Protein AF-A0A4Q5WFQ6-F1 (afdb_monomer_lite)

Foldseek 3Di:
DVPLVVLLVVLVVLLVVLVVLCVVDVDPVSVVVSVVLVVVSVVLNVLSVVLVVLVVVVVVVVVVCVVVVPPPDPPPPDPPSVVVSVVSVVVSVVVSVVSVVVSVVSVVVSD

pLDDT: mean 79.85, std 12.42, range [51.03, 92.44]

Sequence (111 aa):
MNELSFAKEEIRIFEKHLGALLQRHRVVTVTAPAEHFQNQFIRHREVIDELRHRLHGSELQLARFARDMSGMGLESVRMDNHVKLRDEMMRFREIYTDLKSAFRRFEAETK

Structure (mmCIF, N/CA/C/O backbone):
data_AF-A0A4Q5WFQ6-F1
#
_entry.id   AF-A0A4Q5WFQ6-F1
#
loop_
_atom_site.group_PDB
_atom_site.id
_atom_site.type_symbol
_atom_site.label_atom_id
_atom_site.label_alt_id
_atom_site.label_comp_id
_atom_site.label_asym_id
_atom_site.label_entity_id
_atom_site.label_seq_id
_atom_site.pdbx_PDB_ins_code
_atom_site.Cartn_x
_atom_site.Cartn_y
_atom_site.Cartn_z
_atom_site.occupancy
_atom_site.B_iso_or_equiv
_atom_site.auth_seq_id
_atom_site.auth_comp_id
_atom_site.auth_asym_id
_atom_site.auth_atom_id
_atom_site.pdbx_PDB_model_num
ATOM 1 N N . MET A 1 1 ? 9.903 -11.137 -7.272 1.00 54.31 1 MET A N 1
ATOM 2 C CA . MET A 1 1 ? 8.423 -11.256 -7.262 1.00 54.31 1 MET A CA 1
ATOM 3 C C . MET A 1 1 ? 7.797 -11.584 -5.899 1.00 54.31 1 MET A C 1
ATOM 5 O O . MET A 1 1 ? 6.620 -11.283 -5.719 1.00 54.31 1 MET A O 1
ATOM 9 N N . ASN A 1 2 ? 8.523 -12.165 -4.934 1.00 77.19 2 ASN A N 1
ATOM 10 C CA . ASN A 1 2 ? 7.903 -12.644 -3.685 1.00 77.19 2 ASN A CA 1
ATOM 11 C C . ASN A 1 2 ? 7.445 -11.535 -2.723 1.00 77.19 2 ASN A C 1
ATOM 13 O O . ASN A 1 2 ? 6.423 -11.705 -2.073 1.00 77.19 2 ASN A O 1
ATOM 17 N N . GLU A 1 3 ? 8.141 -10.397 -2.662 1.00 83.12 3 GLU A N 1
ATOM 18 C CA . GLU A 1 3 ? 7.839 -9.330 -1.691 1.00 83.12 3 GLU A CA 1
ATOM 19 C C . GLU A 1 3 ? 6.454 -8.698 -1.898 1.00 83.12 3 GLU A C 1
ATOM 21 O O . GLU A 1 3 ? 5.657 -8.642 -0.968 1.00 83.12 3 GLU A O 1
ATOM 26 N N . LEU A 1 4 ? 6.124 -8.302 -3.131 1.00 84.69 4 LEU A N 1
ATOM 27 C CA . LEU A 1 4 ? 4.814 -7.730 -3.468 1.00 84.69 4 LEU A CA 1
ATOM 28 C C . LEU A 1 4 ? 3.664 -8.717 -3.216 1.00 84.69 4 LEU A C 1
ATOM 30 O O . LEU A 1 4 ? 2.590 -8.331 -2.759 1.00 84.69 4 LEU A O 1
ATOM 34 N N . SER A 1 5 ? 3.897 -10.004 -3.487 1.00 86.62 5 SER A N 1
ATOM 35 C CA . SER A 1 5 ? 2.908 -11.060 -3.237 1.00 86.62 5 SER A CA 1
ATOM 36 C C . SER A 1 5 ? 2.702 -11.286 -1.739 1.00 86.62 5 SER A C 1
ATOM 38 O O . SER A 1 5 ? 1.565 -11.414 -1.292 1.00 86.62 5 SER A O 1
ATOM 40 N N . PHE A 1 6 ? 3.789 -11.272 -0.964 1.00 89.12 6 PHE A N 1
ATOM 41 C CA . PHE A 1 6 ? 3.746 -11.351 0.491 1.00 89.12 6 PHE A CA 1
ATOM 42 C C . PHE A 1 6 ? 2.998 -10.157 1.091 1.00 89.12 6 PHE A C 1
ATOM 44 O O . PHE A 1 6 ? 2.071 -10.355 1.868 1.00 89.12 6 PHE A O 1
ATOM 51 N N . ALA A 1 7 ? 3.326 -8.932 0.669 1.00 88.19 7 ALA A N 1
ATOM 52 C CA . ALA A 1 7 ? 2.650 -7.724 1.136 1.00 88.19 7 ALA A CA 1
ATOM 53 C C . ALA A 1 7 ? 1.145 -7.747 0.817 1.00 88.19 7 ALA A C 1
ATOM 55 O O . ALA A 1 7 ? 0.327 -7.361 1.650 1.00 88.19 7 ALA A O 1
ATOM 56 N N . LYS A 1 8 ? 0.754 -8.258 -0.360 1.00 89.38 8 LYS A N 1
ATOM 57 C CA . LYS A 1 8 ? -0.661 -8.415 -0.735 1.00 89.38 8 LYS A CA 1
ATOM 58 C C . LYS A 1 8 ? -1.402 -9.387 0.180 1.00 89.38 8 LYS A C 1
ATOM 60 O O . LYS A 1 8 ? -2.545 -9.121 0.549 1.00 89.38 8 LYS A O 1
ATOM 65 N N . GLU A 1 9 ? -0.776 -10.506 0.525 1.00 91.44 9 GLU A N 1
ATOM 66 C CA . GLU A 1 9 ? -1.377 -11.482 1.434 1.00 91.44 9 GLU A CA 1
ATOM 67 C C . GLU A 1 9 ? -1.429 -10.953 2.872 1.00 91.44 9 GLU A C 1
ATOM 69 O O . GLU A 1 9 ? -2.447 -11.093 3.544 1.00 91.44 9 GLU A O 1
ATOM 74 N N . GLU A 1 10 ? -0.391 -10.250 3.320 1.00 91.69 10 GLU A N 1
ATOM 75 C CA . GLU A 1 10 ? -0.359 -9.615 4.639 1.00 91.69 10 GLU A CA 1
ATOM 76 C C . GLU A 1 10 ? -1.451 -8.526 4.763 1.00 91.69 10 GLU A C 1
ATOM 78 O O . GLU A 1 10 ? -2.157 -8.489 5.770 1.00 91.69 10 GLU A O 1
ATOM 83 N N . ILE A 1 11 ? -1.721 -7.735 3.712 1.00 91.62 11 ILE A N 1
ATOM 84 C CA . ILE A 1 11 ? -2.870 -6.801 3.687 1.00 91.62 11 ILE A CA 1
ATOM 85 C C . ILE A 1 11 ? -4.206 -7.538 3.845 1.00 91.62 11 ILE A C 1
ATOM 87 O O . ILE A 1 11 ? -5.065 -7.085 4.597 1.00 91.62 11 ILE A O 1
ATOM 91 N N . ARG A 1 12 ? -4.395 -8.693 3.191 1.00 91.25 12 ARG A N 1
ATOM 92 C CA . ARG A 1 12 ? -5.625 -9.493 3.356 1.00 91.25 12 ARG A CA 1
ATOM 93 C C . ARG A 1 12 ? -5.799 -9.997 4.786 1.00 91.25 12 ARG A C 1
ATOM 95 O O . ARG A 1 12 ? -6.927 -10.113 5.262 1.00 91.25 12 ARG A O 1
ATOM 102 N N . ILE A 1 13 ? -4.702 -10.326 5.465 1.00 91.56 13 ILE A N 1
ATOM 103 C CA . ILE A 1 13 ? -4.736 -10.719 6.877 1.00 91.56 13 ILE A CA 1
ATOM 104 C C . ILE A 1 13 ? -5.170 -9.525 7.736 1.00 91.56 13 ILE A C 1
ATOM 106 O O . ILE A 1 13 ? -6.065 -9.686 8.567 1.00 91.56 13 ILE A O 1
ATOM 110 N N . PHE A 1 14 ? -4.621 -8.329 7.495 1.00 89.62 14 PHE A N 1
ATOM 111 C CA . PHE A 1 14 ? -5.030 -7.112 8.206 1.00 89.62 14 PHE A CA 1
ATOM 112 C C . PHE A 1 14 ? -6.492 -6.736 7.954 1.00 89.62 14 PHE A C 1
ATOM 114 O O . PHE A 1 14 ? -7.198 -6.408 8.904 1.00 89.62 14 PHE A O 1
ATOM 121 N N . GLU A 1 15 ? -6.990 -6.860 6.720 1.00 89.50 15 GLU A N 1
ATOM 122 C CA . GLU A 1 15 ? -8.411 -6.663 6.393 1.00 89.50 15 GLU A CA 1
ATOM 123 C C . GLU A 1 15 ? -9.311 -7.590 7.231 1.00 89.50 15 GLU A C 1
ATOM 125 O O . GLU A 1 15 ? -10.294 -7.142 7.827 1.00 89.50 15 GLU A O 1
ATOM 130 N N . LYS A 1 16 ? -8.964 -8.882 7.325 1.00 90.12 16 LYS A N 1
ATOM 131 C CA . LYS A 1 16 ? -9.717 -9.856 8.135 1.00 90.12 16 LYS A CA 1
ATOM 132 C C . LYS A 1 16 ? -9.670 -9.524 9.626 1.00 90.12 16 LYS A C 1
ATOM 134 O O . LYS A 1 16 ? -10.701 -9.594 10.292 1.00 90.12 16 LYS A O 1
ATOM 139 N N . HIS A 1 17 ? -8.497 -9.154 10.138 1.00 88.06 17 HIS A N 1
ATOM 140 C CA . HIS A 1 17 ? -8.318 -8.729 11.528 1.00 88.06 17 HIS A CA 1
ATOM 141 C C . HIS A 1 17 ? -9.159 -7.495 11.855 1.00 88.06 17 HIS A C 1
ATOM 143 O O . HIS A 1 17 ? -9.889 -7.488 12.844 1.00 88.06 17 HIS A O 1
ATOM 149 N N . LEU A 1 18 ? -9.127 -6.484 10.986 1.00 87.69 18 LEU A N 1
ATOM 150 C CA . LEU A 1 18 ? -9.919 -5.271 11.142 1.00 87.69 18 LEU A CA 1
ATOM 151 C C . LEU A 1 18 ? -11.422 -5.575 11.137 1.00 87.69 18 LEU A C 1
ATOM 153 O O . LEU A 1 18 ? -12.160 -5.054 11.969 1.00 87.69 18 LEU A O 1
ATOM 157 N N . GLY A 1 19 ? -11.873 -6.468 10.251 1.00 86.19 19 GLY A N 1
ATOM 158 C CA . GLY A 1 19 ? -13.257 -6.941 10.234 1.00 86.19 19 GLY A CA 1
ATOM 159 C C . GLY A 1 19 ? -13.666 -7.631 11.540 1.00 86.19 19 GLY A C 1
ATOM 160 O O . GLY A 1 19 ? -14.745 -7.363 12.066 1.00 86.19 19 GLY A O 1
ATOM 161 N N . ALA A 1 20 ? -12.795 -8.473 12.103 1.00 85.94 20 ALA A N 1
ATOM 162 C CA . ALA A 1 20 ? -13.044 -9.129 13.386 1.00 85.94 20 ALA A CA 1
ATOM 163 C C . ALA A 1 20 ? -13.100 -8.126 14.556 1.00 85.94 20 ALA A C 1
ATOM 165 O O . ALA A 1 20 ? -13.963 -8.248 15.427 1.00 85.94 20 ALA A O 1
ATOM 166 N N . LEU A 1 21 ? -12.232 -7.107 14.558 1.00 83.00 21 LEU A N 1
ATOM 167 C CA . LEU A 1 21 ? -12.258 -6.027 15.551 1.00 83.00 21 LEU A CA 1
ATOM 168 C C . LEU A 1 21 ? -13.556 -5.218 15.472 1.00 83.00 21 LEU A C 1
ATOM 170 O O . LEU A 1 21 ? -14.199 -5.002 16.496 1.00 83.00 21 LEU A O 1
ATOM 174 N N . LEU A 1 22 ? -13.997 -4.848 14.269 1.00 81.56 22 LEU A N 1
A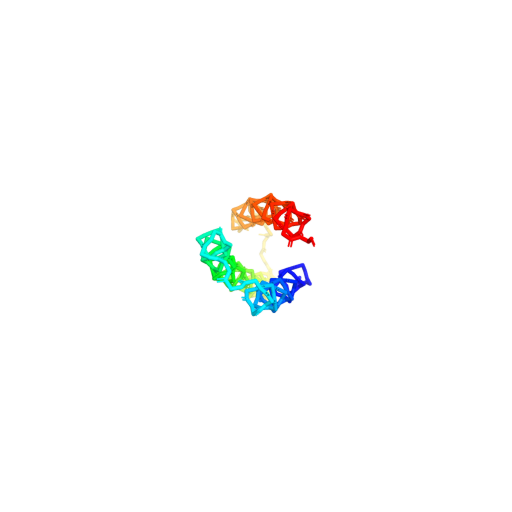TOM 175 C CA . LEU A 1 22 ? -15.262 -4.134 14.071 1.00 81.56 22 LEU A CA 1
ATOM 176 C C . LEU A 1 22 ? -16.481 -4.948 14.520 1.00 81.56 22 LEU A C 1
ATOM 178 O O . LEU A 1 22 ? -17.412 -4.399 15.104 1.00 81.56 22 LEU A O 1
ATOM 182 N N . GLN A 1 23 ? -16.484 -6.264 14.292 1.00 82.00 23 GLN A N 1
ATOM 183 C CA . GLN A 1 23 ? -17.563 -7.126 14.786 1.00 82.00 23 GLN A CA 1
ATOM 184 C C . GLN A 1 23 ? -17.585 -7.210 16.316 1.00 82.00 23 GLN A C 1
ATOM 186 O O . GLN A 1 23 ? -18.660 -7.271 16.915 1.00 82.00 23 GLN A O 1
ATOM 191 N N . ARG A 1 24 ? -16.407 -7.206 16.952 1.00 76.50 24 ARG A N 1
ATOM 192 C CA . ARG A 1 24 ? -16.261 -7.293 18.410 1.00 76.50 24 ARG A CA 1
ATOM 193 C C . ARG A 1 24 ? -16.575 -5.969 19.115 1.00 76.50 24 ARG A C 1
ATOM 195 O O . ARG A 1 24 ? -17.114 -5.990 20.219 1.00 76.50 24 ARG A O 1
ATOM 202 N N . HIS A 1 25 ? -16.290 -4.834 18.479 1.00 67.00 25 HIS A N 1
ATOM 203 C CA . HIS A 1 25 ? -16.477 -3.499 19.043 1.00 67.00 25 HIS A CA 1
ATOM 204 C C . HIS A 1 25 ? -17.552 -2.725 18.263 1.00 67.00 25 HIS A C 1
ATOM 206 O O . HIS A 1 25 ? -17.265 -2.050 17.283 1.00 67.00 25 HIS A O 1
ATOM 212 N N . ARG A 1 26 ? -18.806 -2.754 18.744 1.00 60.88 26 ARG A N 1
ATOM 213 C CA . ARG A 1 26 ? -19.936 -1.956 18.202 1.00 60.88 26 ARG A CA 1
ATOM 214 C C . ARG A 1 26 ? -19.855 -0.450 18.514 1.00 60.88 26 ARG A C 1
ATOM 216 O O . ARG A 1 26 ? -20.848 0.263 18.379 1.00 60.88 26 ARG A O 1
ATOM 223 N N . VAL A 1 27 ? -18.715 0.039 18.998 1.00 58.81 27 VAL A N 1
ATOM 224 C CA . VAL A 1 27 ? -18.577 1.426 19.452 1.00 58.81 27 VAL A CA 1
ATOM 225 C C . VAL A 1 27 ? -18.215 2.309 18.262 1.00 58.81 27 VAL A C 1
ATOM 227 O O . VAL A 1 27 ? -17.217 2.070 17.586 1.00 58.81 27 VAL A O 1
ATOM 230 N N . VAL A 1 28 ? -19.007 3.362 18.044 1.00 59.50 28 VAL A N 1
ATOM 231 C CA . VAL A 1 28 ? -18.857 4.336 16.946 1.00 59.50 28 VAL A CA 1
ATOM 232 C C . VAL A 1 28 ? -17.426 4.891 16.842 1.00 59.50 28 VAL A C 1
ATOM 234 O O . VAL A 1 28 ? -16.955 5.150 15.736 1.00 59.50 28 VAL A O 1
ATOM 237 N N . THR A 1 29 ? -16.704 4.989 17.963 1.00 61.91 29 THR A N 1
ATOM 238 C CA . THR A 1 29 ? -15.321 5.487 18.049 1.00 61.91 29 THR A CA 1
ATOM 239 C C . THR A 1 29 ? -14.288 4.642 17.299 1.00 61.91 29 THR A C 1
ATOM 241 O O . THR A 1 29 ? -13.274 5.190 16.877 1.00 61.91 29 THR A O 1
ATOM 244 N N . VAL A 1 30 ? -14.534 3.345 17.085 1.00 66.69 30 VAL A N 1
ATOM 245 C CA . VAL A 1 30 ? -13.613 2.439 16.364 1.00 66.69 30 VAL A CA 1
ATOM 246 C C . VAL A 1 30 ? -13.878 2.455 14.849 1.00 66.69 30 VAL A C 1
ATOM 248 O O . VAL A 1 30 ? -13.004 2.120 14.053 1.00 66.69 30 VAL A O 1
ATOM 251 N N . THR A 1 31 ? -15.063 2.908 14.433 1.00 68.44 31 THR A N 1
ATOM 252 C CA . THR A 1 31 ? -15.522 2.869 13.033 1.00 68.44 31 THR A CA 1
ATOM 253 C C . THR A 1 31 ? -14.755 3.836 12.131 1.00 68.44 31 THR A C 1
ATOM 255 O O . THR A 1 31 ? -14.289 3.432 11.071 1.00 68.44 31 THR A O 1
ATOM 258 N N . ALA A 1 32 ? -14.555 5.087 12.563 1.00 72.75 32 ALA A N 1
ATOM 259 C CA . ALA A 1 32 ? -13.896 6.100 11.731 1.00 72.75 32 ALA A CA 1
ATOM 260 C C . ALA A 1 32 ? -12.402 5.798 11.456 1.00 72.75 32 ALA A C 1
ATOM 262 O O . ALA A 1 32 ? -11.978 5.887 10.301 1.00 72.75 32 ALA A O 1
ATOM 263 N N . PRO A 1 33 ? -11.587 5.372 12.446 1.00 78.94 33 PRO A N 1
ATOM 264 C CA . PRO A 1 33 ? -10.225 4.905 12.175 1.00 78.94 33 PRO A CA 1
ATOM 265 C C . PRO A 1 33 ? -10.197 3.646 11.300 1.00 78.94 33 PRO A C 1
ATOM 267 O O . PRO A 1 33 ? -9.316 3.497 10.455 1.00 78.94 33 PRO A O 1
ATOM 270 N N . ALA A 1 34 ? -11.170 2.746 11.460 1.00 82.56 34 ALA A N 1
ATOM 271 C CA . ALA A 1 34 ? -11.235 1.525 10.669 1.00 82.56 34 ALA A CA 1
ATOM 272 C C . ALA A 1 34 ? -11.521 1.793 9.184 1.00 82.56 34 ALA A C 1
ATOM 274 O O . ALA A 1 34 ? -10.876 1.190 8.328 1.00 82.56 34 ALA A O 1
ATOM 275 N N . GLU A 1 35 ? -12.422 2.721 8.854 1.00 84.94 35 GLU A N 1
ATOM 276 C CA . GLU A 1 35 ? -12.657 3.132 7.461 1.00 84.94 35 GLU A CA 1
ATOM 277 C C . GLU A 1 35 ? -11.393 3.726 6.822 1.00 84.94 35 GLU A C 1
ATOM 279 O O . GLU A 1 35 ? -11.093 3.460 5.656 1.00 84.94 35 GLU A O 1
ATOM 284 N N . HIS A 1 36 ? -10.592 4.470 7.594 1.00 88.31 36 HIS A N 1
ATOM 285 C CA . HIS A 1 36 ? -9.304 4.976 7.123 1.00 88.31 36 HIS A CA 1
ATOM 286 C C . HIS A 1 36 ? -8.348 3.836 6.737 1.00 88.31 36 HIS A C 1
ATOM 288 O O . HIS A 1 36 ? -7.781 3.856 5.641 1.00 88.31 36 HIS A O 1
ATOM 294 N N . PHE A 1 37 ? -8.219 2.810 7.584 1.00 89.38 37 PHE A N 1
ATOM 295 C CA . PHE A 1 37 ? -7.388 1.641 7.284 1.00 89.38 37 PHE A CA 1
ATOM 296 C C . PHE A 1 37 ? -7.914 0.830 6.098 1.00 89.38 37 PHE A C 1
ATOM 298 O O . PHE A 1 37 ? -7.123 0.420 5.251 1.00 89.38 37 PHE A O 1
ATOM 305 N N . GLN A 1 38 ? -9.232 0.645 5.975 1.00 88.94 38 GLN A N 1
ATOM 306 C CA . GLN A 1 38 ? -9.825 -0.028 4.812 1.00 88.94 38 GLN A CA 1
ATOM 307 C C . GLN A 1 38 ? -9.469 0.687 3.503 1.00 88.94 38 GLN A C 1
ATOM 309 O O . GLN A 1 38 ? -9.021 0.046 2.551 1.00 88.94 38 GLN A O 1
ATOM 314 N N . ASN A 1 39 ? -9.583 2.016 3.471 1.00 91.44 39 ASN A N 1
ATOM 315 C CA . ASN A 1 39 ? -9.196 2.809 2.306 1.00 91.44 39 ASN A CA 1
ATOM 316 C C . ASN A 1 39 ? -7.700 2.668 1.994 1.00 91.44 39 ASN A C 1
ATOM 318 O O . ASN A 1 39 ? -7.323 2.485 0.836 1.00 91.44 39 ASN A O 1
ATOM 322 N N . GLN A 1 40 ? -6.838 2.694 3.014 1.00 90.56 40 GLN A N 1
ATOM 323 C CA . GLN A 1 40 ? -5.403 2.474 2.831 1.00 90.56 40 GLN A CA 1
ATOM 324 C C . GLN A 1 40 ? -5.105 1.078 2.265 1.00 90.56 40 GLN A C 1
ATOM 326 O O . GLN A 1 40 ? -4.326 0.962 1.319 1.00 90.56 40 GLN A O 1
ATOM 331 N N . PHE A 1 41 ? -5.751 0.025 2.769 1.00 92.00 41 PHE A N 1
ATOM 332 C CA . PHE A 1 41 ? -5.578 -1.341 2.266 1.00 92.00 41 PHE A CA 1
ATOM 333 C C . PHE A 1 41 ? -5.944 -1.466 0.785 1.00 92.00 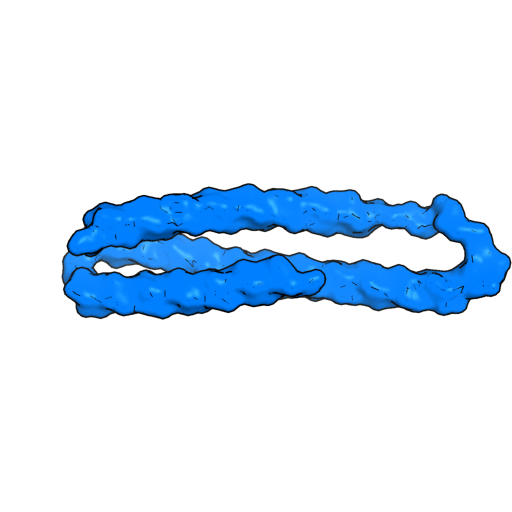41 PHE A C 1
ATOM 335 O O . PHE A 1 41 ? -5.174 -2.048 0.015 1.00 92.00 41 PHE A O 1
ATOM 342 N N . ILE A 1 42 ? -7.058 -0.858 0.365 1.00 92.31 42 ILE A N 1
ATOM 343 C CA . ILE A 1 42 ? -7.474 -0.818 -1.044 1.00 92.31 42 ILE A CA 1
ATOM 344 C C . ILE A 1 42 ? -6.396 -0.138 -1.896 1.00 92.31 42 ILE A C 1
ATOM 346 O O . ILE A 1 42 ? -5.911 -0.734 -2.859 1.00 92.31 42 ILE A O 1
ATOM 350 N N . ARG A 1 43 ? -5.947 1.061 -1.502 1.00 92.25 43 ARG A N 1
ATOM 351 C CA . ARG A 1 43 ? -4.917 1.816 -2.237 1.00 92.25 43 ARG A CA 1
ATOM 352 C C . ARG A 1 43 ? -3.597 1.056 -2.337 1.00 92.25 43 ARG A C 1
ATOM 354 O O . ARG A 1 43 ? -2.988 1.018 -3.402 1.00 92.25 43 ARG A O 1
ATOM 361 N N . HIS A 1 44 ? -3.160 0.402 -1.263 1.00 89.00 44 HIS A N 1
ATOM 362 C CA . HIS A 1 44 ? -1.943 -0.407 -1.295 1.00 89.00 44 HIS A CA 1
ATOM 363 C C . HIS A 1 44 ? -2.070 -1.621 -2.220 1.00 89.00 44 HIS A C 1
ATOM 365 O O . HIS A 1 44 ? -1.103 -1.965 -2.899 1.00 89.00 44 HIS A O 1
ATOM 371 N N . ARG A 1 45 ? -3.244 -2.259 -2.296 1.00 90.81 45 ARG A N 1
ATOM 372 C CA . ARG A 1 45 ? -3.479 -3.367 -3.235 1.00 90.81 45 ARG A CA 1
ATOM 373 C C . ARG A 1 45 ? -3.408 -2.911 -4.689 1.00 90.81 45 ARG A C 1
ATOM 375 O O . ARG A 1 45 ? -2.791 -3.613 -5.488 1.00 90.81 45 ARG A O 1
ATOM 382 N N . GLU A 1 46 ? -3.978 -1.751 -5.007 1.00 91.81 46 GLU A N 1
ATOM 383 C CA . GLU A 1 46 ? -3.875 -1.140 -6.339 1.00 91.81 46 GLU A CA 1
ATOM 384 C C . GLU A 1 46 ? -2.409 -0.879 -6.710 1.00 91.81 46 GLU A C 1
ATOM 386 O O . GLU A 1 46 ? -1.944 -1.343 -7.750 1.00 91.81 46 GLU A O 1
ATOM 391 N N . VAL A 1 47 ? -1.646 -0.246 -5.811 1.00 90.00 47 VAL A N 1
ATOM 392 C CA . VAL A 1 47 ? -0.215 0.034 -6.020 1.00 90.00 47 VAL A CA 1
ATOM 393 C C . VAL A 1 47 ? 0.594 -1.252 -6.213 1.00 90.00 47 VAL A C 1
ATOM 395 O O . VAL A 1 47 ? 1.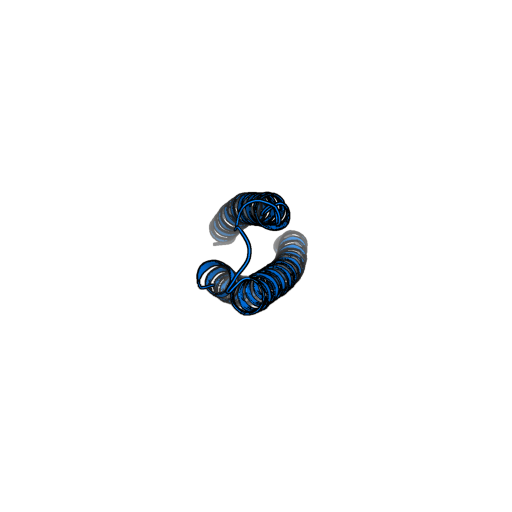444 -1.316 -7.099 1.00 90.00 47 VAL A O 1
ATOM 398 N N . ILE A 1 48 ? 0.326 -2.303 -5.431 1.00 89.44 48 ILE A N 1
ATOM 399 C CA . ILE A 1 48 ? 0.988 -3.606 -5.601 1.00 89.44 48 ILE A CA 1
ATOM 400 C C . ILE A 1 48 ? 0.705 -4.191 -6.989 1.00 89.44 48 ILE A C 1
ATOM 402 O O . ILE A 1 48 ? 1.617 -4.715 -7.637 1.00 89.44 48 ILE A O 1
ATOM 406 N N . ASP A 1 49 ? -0.548 -4.133 -7.441 1.00 89.69 49 ASP A N 1
ATOM 407 C CA . ASP A 1 49 ? -0.933 -4.670 -8.743 1.00 89.69 49 ASP A CA 1
ATOM 408 C C . ASP A 1 49 ? -0.295 -3.865 -9.894 1.00 89.69 49 ASP A C 1
ATOM 410 O O . ASP A 1 49 ? 0.218 -4.478 -10.837 1.00 89.69 49 ASP A O 1
ATOM 414 N N . GLU A 1 50 ? -0.211 -2.535 -9.781 1.00 90.38 50 GLU A N 1
ATOM 415 C CA . GLU A 1 50 ? 0.522 -1.674 -10.721 1.00 90.38 50 GLU A CA 1
ATOM 416 C C . GLU A 1 50 ? 2.022 -1.994 -10.766 1.00 90.38 50 GLU A C 1
ATOM 418 O O . GLU A 1 50 ? 2.578 -2.208 -11.846 1.00 90.38 50 GLU A O 1
ATOM 423 N N . LEU A 1 51 ? 2.684 -2.072 -9.607 1.00 87.44 51 LEU A N 1
ATOM 424 C CA . LEU A 1 51 ? 4.114 -2.383 -9.515 1.00 87.44 51 LEU A CA 1
ATOM 425 C C . LEU A 1 51 ? 4.427 -3.747 -10.123 1.00 87.44 51 LEU A C 1
ATOM 427 O O . LEU A 1 51 ? 5.405 -3.898 -10.857 1.00 87.44 51 LEU A O 1
ATOM 431 N N . ARG A 1 52 ? 3.572 -4.743 -9.870 1.00 87.44 52 ARG A N 1
ATOM 432 C CA . ARG A 1 52 ? 3.720 -6.076 -10.457 1.00 87.44 52 ARG A CA 1
ATOM 433 C C . ARG A 1 52 ? 3.557 -6.040 -11.975 1.00 87.44 52 ARG A C 1
ATOM 435 O O . ARG A 1 52 ? 4.327 -6.697 -12.673 1.00 87.44 52 ARG A O 1
ATOM 442 N N . HIS A 1 53 ? 2.590 -5.280 -12.490 1.00 88.62 53 HIS A N 1
ATOM 443 C CA . HIS A 1 53 ? 2.400 -5.123 -13.931 1.00 88.62 53 HIS A CA 1
ATOM 444 C C . HIS A 1 53 ? 3.617 -4.460 -14.593 1.00 88.62 53 HIS A C 1
ATOM 446 O O . HIS A 1 53 ? 4.129 -4.968 -15.591 1.00 88.62 53 HIS A O 1
ATOM 452 N N . ARG A 1 54 ? 4.136 -3.376 -14.003 1.00 84.31 54 ARG A N 1
ATOM 453 C CA . ARG A 1 54 ? 5.334 -2.675 -14.495 1.00 84.31 54 ARG A CA 1
ATOM 454 C C . ARG A 1 54 ? 6.580 -3.559 -14.449 1.00 84.31 54 ARG A C 1
ATOM 456 O O . ARG A 1 54 ? 7.334 -3.584 -15.419 1.00 84.31 54 ARG A O 1
ATOM 463 N N . LEU A 1 55 ? 6.770 -4.320 -13.367 1.00 83.94 55 LEU A N 1
ATOM 464 C CA . LEU A 1 55 ? 7.870 -5.279 -13.244 1.00 83.94 55 LEU A CA 1
ATOM 465 C C . LEU A 1 55 ? 7.804 -6.332 -14.353 1.00 83.94 55 LEU A C 1
ATOM 467 O O . LEU A 1 55 ? 8.792 -6.545 -15.047 1.00 83.94 55 LEU A O 1
ATOM 471 N N . HIS A 1 56 ? 6.629 -6.923 -14.572 1.00 85.19 56 HIS A N 1
ATOM 472 C CA . HIS A 1 56 ? 6.440 -7.917 -15.624 1.00 85.19 56 HIS A CA 1
ATOM 473 C C . HIS A 1 56 ? 6.682 -7.339 -17.029 1.00 85.19 56 HIS A C 1
ATOM 475 O O . HIS A 1 56 ? 7.332 -7.967 -17.863 1.00 85.19 56 HIS A O 1
ATOM 481 N N . GLY A 1 57 ? 6.218 -6.112 -17.287 1.00 84.25 57 GLY A N 1
ATOM 482 C CA . GLY A 1 57 ? 6.507 -5.401 -18.532 1.00 84.25 57 GLY A CA 1
ATOM 483 C C . GLY A 1 57 ? 8.006 -5.163 -18.735 1.00 84.25 57 GLY A C 1
ATOM 484 O O . GLY A 1 57 ? 8.514 -5.368 -19.837 1.00 84.25 57 GLY A O 1
ATOM 485 N N . SER A 1 58 ? 8.728 -4.794 -17.673 1.00 79.81 58 SER A N 1
ATOM 486 C CA . SER A 1 58 ? 10.183 -4.620 -17.715 1.00 79.81 58 SER A CA 1
ATOM 487 C C . SER A 1 58 ? 10.919 -5.940 -17.958 1.00 79.81 58 SER A C 1
ATOM 489 O O . SER A 1 58 ? 11.862 -5.964 -18.743 1.00 79.81 58 SER A O 1
ATOM 491 N N . GLU A 1 59 ? 10.495 -7.038 -17.331 1.00 80.06 59 GLU A N 1
ATOM 492 C CA . GLU A 1 59 ? 11.054 -8.376 -17.569 1.00 80.06 59 GLU A CA 1
ATOM 493 C C . GLU A 1 59 ? 10.835 -8.827 -19.016 1.00 80.06 59 GLU A C 1
ATOM 495 O O . GLU A 1 59 ? 11.757 -9.335 -19.652 1.00 80.06 59 GLU A O 1
ATOM 500 N N . LEU A 1 60 ? 9.640 -8.598 -19.573 1.00 83.00 60 LEU A N 1
ATOM 501 C CA . LEU A 1 60 ? 9.345 -8.929 -20.965 1.00 83.00 60 LEU A CA 1
ATOM 502 C C . LEU A 1 60 ? 10.181 -8.087 -21.937 1.00 83.00 60 LEU A C 1
ATOM 504 O O . LEU A 1 60 ? 10.667 -8.620 -22.935 1.00 83.00 60 LEU A O 1
ATOM 508 N N . GLN A 1 61 ? 10.365 -6.792 -21.658 1.00 78.56 61 GLN A N 1
ATOM 509 C CA . GLN A 1 61 ? 11.242 -5.929 -22.455 1.00 78.56 61 GLN A CA 1
ATOM 510 C C . GLN A 1 61 ? 12.689 -6.422 -22.418 1.00 78.56 61 GLN A C 1
ATOM 512 O O . GLN A 1 61 ? 13.298 -6.548 -23.476 1.00 78.56 61 GLN A O 1
ATOM 517 N N . LEU A 1 62 ? 13.210 -6.778 -21.239 1.00 74.06 62 LEU A N 1
ATOM 518 C CA . LEU A 1 62 ? 14.545 -7.364 -21.101 1.00 74.06 62 LEU A CA 1
ATOM 519 C C . LEU A 1 62 ? 14.672 -8.692 -21.853 1.00 74.06 62 LEU A C 1
ATOM 521 O O . LEU A 1 62 ? 15.673 -8.913 -22.523 1.00 74.06 62 LEU A O 1
ATOM 525 N N . ALA A 1 63 ? 13.665 -9.564 -21.781 1.00 79.12 63 ALA A N 1
ATOM 526 C CA . ALA A 1 63 ? 13.683 -10.852 -22.471 1.00 79.12 63 ALA A CA 1
ATOM 527 C C . ALA A 1 63 ? 13.655 -10.698 -24.001 1.00 79.12 63 ALA A C 1
ATOM 529 O O . ALA A 1 63 ? 14.359 -11.421 -24.706 1.00 79.12 63 ALA A O 1
ATOM 530 N N . ARG A 1 64 ? 12.859 -9.751 -24.520 1.00 76.94 64 ARG A N 1
ATOM 531 C CA . ARG A 1 64 ? 12.846 -9.394 -25.95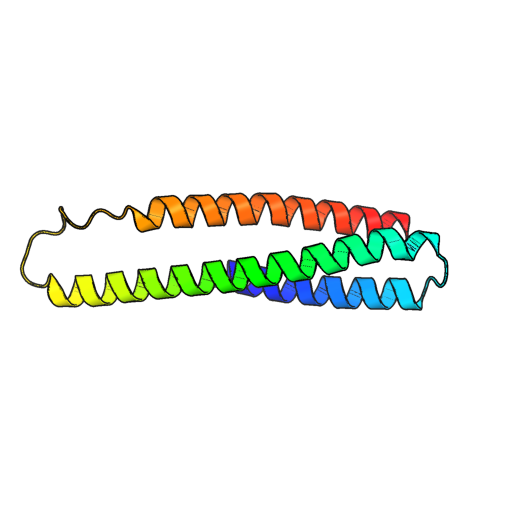0 1.00 76.94 64 ARG A CA 1
ATOM 532 C C . ARG A 1 64 ? 14.180 -8.798 -26.373 1.00 76.94 64 ARG A C 1
ATOM 534 O O . ARG A 1 64 ? 14.770 -9.259 -27.338 1.00 76.94 64 ARG A O 1
ATOM 541 N N . PHE A 1 65 ? 14.694 -7.857 -25.591 1.00 70.69 65 PHE A N 1
ATOM 542 C CA . PHE A 1 65 ? 15.982 -7.233 -25.841 1.00 70.69 65 PHE A CA 1
ATOM 543 C C . PHE A 1 65 ? 17.129 -8.250 -25.854 1.00 70.69 65 PHE A C 1
ATOM 545 O O . PHE A 1 65 ? 17.888 -8.284 -26.810 1.00 70.69 65 PHE A O 1
ATOM 552 N N . ALA A 1 66 ? 17.218 -9.136 -24.859 1.00 70.25 66 ALA A N 1
ATOM 553 C CA . ALA A 1 66 ? 18.236 -10.186 -24.804 1.00 70.25 66 ALA A CA 1
ATOM 554 C C . ALA A 1 66 ? 18.169 -11.140 -26.009 1.00 70.25 66 ALA A C 1
ATOM 556 O O . ALA A 1 66 ? 19.196 -11.641 -26.456 1.00 70.25 66 ALA A O 1
ATOM 557 N N . ARG A 1 67 ? 16.968 -11.377 -26.553 1.00 73.06 67 ARG A N 1
ATOM 558 C CA . ARG A 1 67 ? 16.771 -12.159 -27.778 1.00 73.06 67 ARG A CA 1
ATOM 559 C C . ARG A 1 67 ? 17.239 -11.395 -29.020 1.00 73.06 67 ARG A C 1
ATOM 561 O O . ARG A 1 67 ? 17.976 -11.956 -29.830 1.00 73.06 67 ARG A O 1
ATOM 568 N N . ASP A 1 68 ? 16.842 -10.133 -29.148 1.00 69.00 68 ASP A N 1
ATOM 569 C CA . ASP A 1 68 ? 17.094 -9.302 -30.330 1.00 69.00 68 ASP A CA 1
ATOM 570 C C . ASP A 1 68 ? 18.556 -8.817 -30.411 1.00 69.00 68 ASP A C 1
ATOM 572 O O . ASP A 1 68 ? 19.102 -8.668 -31.502 1.00 69.00 68 ASP A O 1
ATOM 576 N N . MET A 1 69 ? 19.231 -8.630 -29.270 1.00 63.19 69 MET A N 1
ATOM 577 C CA . MET A 1 69 ? 20.629 -8.183 -29.177 1.00 63.19 69 MET A CA 1
ATOM 578 C C . MET A 1 69 ? 21.675 -9.304 -29.197 1.00 63.19 69 MET A C 1
ATOM 580 O O . MET A 1 69 ? 22.846 -9.046 -28.922 1.00 63.19 69 MET A O 1
ATOM 584 N N . SER A 1 70 ? 21.319 -10.513 -29.637 1.00 58.38 70 SER A N 1
ATOM 585 C CA . SER A 1 70 ? 22.255 -11.636 -29.847 1.00 58.38 70 SER A CA 1
ATOM 586 C C . SER A 1 70 ? 23.431 -11.343 -30.822 1.00 58.38 70 SER A C 1
ATOM 588 O O . SER A 1 70 ? 24.187 -12.252 -31.150 1.00 58.38 70 SER A O 1
ATOM 590 N N . GLY A 1 71 ? 23.616 -10.096 -31.285 1.00 56.62 71 GLY A N 1
ATOM 591 C CA . GLY A 1 71 ? 24.731 -9.656 -32.129 1.00 56.62 71 GLY A CA 1
A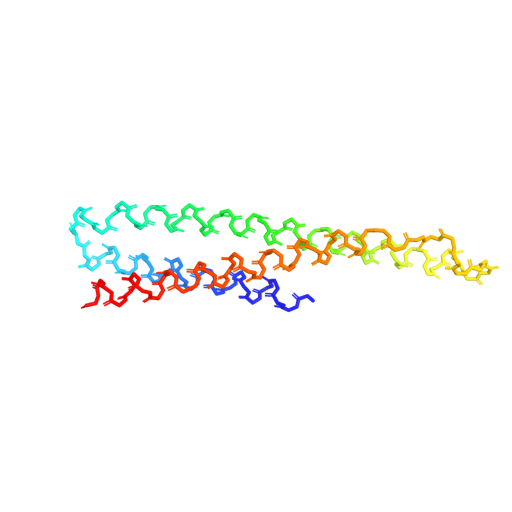TOM 592 C C . GLY A 1 71 ? 25.110 -8.161 -32.086 1.00 56.62 71 GLY A C 1
ATOM 593 O O . GLY A 1 71 ? 25.931 -7.755 -32.903 1.00 56.62 71 GLY A O 1
ATOM 594 N N . MET A 1 72 ? 24.574 -7.320 -31.188 1.00 55.44 72 MET A N 1
ATOM 595 C CA . MET A 1 72 ? 24.970 -5.896 -31.090 1.00 55.44 72 MET A CA 1
ATOM 596 C C . MET A 1 72 ? 25.174 -5.455 -29.634 1.00 55.44 72 MET A C 1
ATOM 598 O O . MET A 1 72 ? 24.490 -5.931 -28.737 1.00 55.44 72 MET A O 1
ATOM 602 N N . GLY A 1 73 ? 26.164 -4.583 -29.414 1.00 55.38 73 GLY A N 1
ATOM 603 C CA . GLY A 1 73 ? 26.724 -4.239 -28.103 1.00 55.38 73 GLY A CA 1
ATOM 604 C C . GLY A 1 73 ? 25.713 -3.705 -27.081 1.00 55.38 73 GLY A C 1
ATOM 605 O O . GLY A 1 73 ? 24.931 -2.803 -27.370 1.00 55.38 73 GLY A O 1
ATOM 606 N N . LEU A 1 74 ? 25.809 -4.247 -25.863 1.00 54.50 74 LEU A N 1
ATOM 607 C CA . LEU A 1 74 ? 24.922 -4.078 -24.701 1.00 54.50 74 LEU A CA 1
ATOM 608 C C . LEU A 1 74 ? 24.748 -2.641 -24.157 1.00 54.50 74 LEU A C 1
ATOM 610 O O . LEU A 1 74 ? 24.029 -2.449 -23.179 1.00 54.50 74 LEU A O 1
ATOM 614 N N . GLU A 1 75 ? 25.417 -1.635 -24.717 1.00 53.84 75 GLU A N 1
ATOM 615 C CA . GLU A 1 75 ? 25.670 -0.375 -24.003 1.00 53.84 75 GLU A CA 1
ATOM 616 C C . GLU A 1 75 ? 24.580 0.702 -24.161 1.00 53.84 75 GLU A C 1
ATOM 618 O O . GLU A 1 75 ? 24.520 1.618 -23.341 1.00 53.84 75 GLU A O 1
ATOM 623 N N . SER A 1 76 ? 23.692 0.626 -25.166 1.00 51.03 76 SER A N 1
ATOM 624 C CA . SER A 1 76 ? 22.806 1.763 -25.496 1.00 51.03 76 SER A CA 1
ATOM 625 C C . SER A 1 76 ? 21.378 1.693 -24.945 1.00 51.03 76 SER A C 1
ATOM 627 O O . SER A 1 76 ? 20.752 2.742 -24.767 1.00 51.03 76 SER A O 1
ATOM 629 N N . VAL A 1 77 ? 20.843 0.510 -24.619 1.00 53.69 77 VAL A N 1
ATOM 630 C CA . VAL A 1 77 ? 19.480 0.403 -24.064 1.00 53.69 77 VAL A CA 1
ATOM 631 C C . VAL A 1 77 ? 19.551 0.582 -22.561 1.00 53.69 77 VAL A C 1
ATOM 633 O O . VAL A 1 77 ? 19.513 -0.347 -21.756 1.00 53.69 77 VAL A O 1
ATOM 636 N N . ARG A 1 78 ? 19.738 1.845 -22.191 1.00 51.31 78 ARG A N 1
ATOM 637 C CA . ARG A 1 78 ? 19.856 2.284 -20.815 1.00 51.31 78 ARG A CA 1
ATOM 638 C C . ARG A 1 78 ? 18.624 1.831 -20.039 1.00 51.31 78 ARG A C 1
ATOM 640 O O . ARG A 1 78 ? 17.491 2.184 -20.352 1.00 51.31 78 ARG A O 1
ATOM 647 N N . MET A 1 79 ? 18.923 1.084 -18.988 1.00 54.75 79 MET A N 1
ATOM 648 C CA . MET A 1 79 ? 18.132 0.631 -17.847 1.00 54.75 79 MET A CA 1
ATOM 649 C C . MET A 1 79 ? 17.348 1.740 -17.096 1.00 54.75 79 MET A C 1
ATOM 651 O O . MET A 1 79 ? 17.174 1.660 -15.883 1.00 54.75 79 MET A O 1
ATOM 655 N N . ASP A 1 80 ? 16.874 2.791 -17.769 1.00 54.72 80 ASP A N 1
ATOM 656 C CA . ASP A 1 80 ? 16.200 3.958 -17.176 1.00 54.72 80 ASP A CA 1
ATOM 657 C C . ASP A 1 80 ? 14.907 3.561 -16.435 1.00 54.72 80 ASP A C 1
ATOM 659 O O . ASP A 1 80 ? 14.615 4.060 -15.347 1.00 54.72 80 ASP A O 1
ATOM 663 N N . ASN A 1 81 ? 14.195 2.552 -16.953 1.00 56.25 81 ASN A N 1
ATOM 664 C CA . ASN A 1 81 ? 13.009 1.980 -16.307 1.00 56.25 81 ASN A CA 1
ATOM 665 C C . ASN A 1 81 ? 13.314 1.324 -14.949 1.00 56.25 81 ASN A C 1
ATOM 667 O O . ASN A 1 81 ? 12.452 1.319 -14.069 1.00 56.25 81 ASN A O 1
ATOM 671 N N . HIS A 1 82 ? 14.531 0.809 -14.735 1.00 66.75 82 HIS A N 1
ATOM 672 C CA . HIS A 1 82 ? 14.881 0.163 -13.469 1.00 66.75 82 HIS A CA 1
ATOM 673 C C . HIS A 1 82 ? 15.061 1.160 -12.329 1.00 66.75 82 HIS A C 1
ATOM 675 O O . HIS A 1 82 ? 14.706 0.835 -11.200 1.00 66.75 82 HIS A O 1
ATOM 681 N N . VAL A 1 83 ? 15.568 2.368 -12.601 1.00 74.50 83 VAL A N 1
ATOM 682 C CA . VAL A 1 83 ? 15.766 3.388 -11.557 1.00 74.50 83 VAL A CA 1
ATOM 683 C C . VAL A 1 83 ? 14.416 3.827 -10.993 1.00 74.50 83 VAL A C 1
ATOM 685 O O . VAL A 1 83 ? 14.208 3.764 -9.784 1.00 74.50 83 VAL A O 1
ATOM 688 N N . LYS A 1 84 ? 13.455 4.152 -11.867 1.00 78.94 84 LYS A N 1
ATOM 689 C CA . LYS A 1 84 ? 12.101 4.546 -11.446 1.00 78.94 84 LYS A CA 1
ATOM 690 C C . LYS A 1 84 ? 11.375 3.422 -10.711 1.00 78.94 84 LYS A C 1
ATOM 692 O O . LYS A 1 84 ? 10.822 3.661 -9.645 1.00 78.94 84 LYS A O 1
ATOM 697 N N . LEU A 1 85 ? 11.418 2.193 -11.233 1.00 79.44 85 LEU A N 1
ATOM 698 C CA . LEU A 1 85 ? 10.767 1.052 -10.583 1.00 79.44 85 LEU A CA 1
ATOM 699 C C . LEU A 1 85 ? 11.383 0.751 -9.207 1.00 79.44 85 LEU A C 1
ATOM 701 O O . LEU A 1 85 ? 10.667 0.397 -8.271 1.00 79.44 85 LEU A O 1
ATOM 705 N N . ARG A 1 86 ? 12.705 0.921 -9.065 1.00 82.31 86 ARG A N 1
ATOM 706 C CA . ARG A 1 86 ? 13.395 0.775 -7.779 1.00 82.31 86 ARG A CA 1
ATOM 707 C C . ARG A 1 86 ? 12.949 1.843 -6.787 1.00 82.31 86 ARG A C 1
ATOM 709 O O . ARG A 1 86 ? 12.664 1.506 -5.643 1.00 82.31 86 ARG A O 1
ATOM 716 N N . ASP A 1 87 ? 12.851 3.095 -7.219 1.00 86.50 87 ASP A N 1
ATOM 717 C CA . ASP A 1 87 ? 12.387 4.196 -6.373 1.00 86.50 87 ASP A CA 1
ATOM 718 C C . ASP A 1 87 ? 10.930 4.012 -5.937 1.00 86.50 87 ASP A C 1
ATOM 720 O O . ASP A 1 87 ? 10.595 4.264 -4.780 1.00 86.50 87 ASP A O 1
ATOM 724 N N . GLU A 1 88 ? 10.064 3.531 -6.830 1.00 85.69 88 GLU A N 1
ATOM 725 C CA . GLU A 1 88 ? 8.671 3.221 -6.498 1.00 85.69 88 GLU A CA 1
ATOM 726 C C . GLU A 1 88 ? 8.564 2.053 -5.506 1.00 85.69 88 GLU A C 1
ATOM 728 O O . GLU A 1 88 ? 7.792 2.135 -4.551 1.00 85.69 88 GLU A O 1
ATOM 733 N N . MET A 1 89 ? 9.380 1.004 -5.664 1.00 86.19 89 MET A N 1
ATOM 734 C CA . MET A 1 89 ? 9.477 -0.095 -4.694 1.00 86.19 89 MET A CA 1
ATOM 735 C C . MET A 1 89 ? 9.980 0.377 -3.324 1.00 86.19 89 MET A C 1
ATOM 737 O O . MET A 1 89 ? 9.447 -0.049 -2.300 1.00 86.19 89 MET A O 1
ATOM 741 N N . MET A 1 90 ? 10.983 1.262 -3.283 1.00 88.81 90 MET A N 1
ATOM 742 C CA . MET A 1 90 ? 11.491 1.820 -2.023 1.00 88.81 90 MET A CA 1
ATOM 743 C C . MET A 1 90 ? 10.410 2.627 -1.301 1.00 88.81 90 MET A C 1
ATOM 745 O O . MET A 1 90 ? 10.146 2.365 -0.128 1.00 88.81 90 MET A O 1
ATOM 749 N N . ARG A 1 91 ? 9.708 3.518 -2.013 1.00 89.69 91 ARG A N 1
ATOM 750 C CA . ARG A 1 91 ? 8.585 4.277 -1.438 1.00 89.69 91 ARG A CA 1
ATOM 751 C C . ARG A 1 91 ? 7.459 3.368 -0.966 1.00 89.69 91 ARG A C 1
ATOM 753 O O . ARG A 1 91 ? 6.927 3.569 0.119 1.00 89.69 91 ARG A O 1
ATOM 760 N N . PHE A 1 92 ? 7.104 2.353 -1.755 1.00 88.88 92 PHE A N 1
ATOM 761 C CA . PHE A 1 92 ? 6.106 1.368 -1.345 1.00 88.88 92 PHE A CA 1
ATOM 762 C C . PHE A 1 92 ? 6.496 0.712 -0.017 1.00 88.88 92 PHE A C 1
ATOM 764 O O . PHE A 1 92 ? 5.661 0.612 0.879 1.00 88.88 92 PHE A O 1
ATOM 771 N N . ARG A 1 93 ? 7.762 0.313 0.133 1.00 89.19 93 ARG A N 1
ATOM 772 C CA . ARG A 1 93 ? 8.265 -0.337 1.345 1.00 89.19 93 ARG A CA 1
ATOM 773 C C . ARG A 1 93 ? 8.217 0.574 2.571 1.00 89.19 93 ARG A C 1
ATOM 775 O O . ARG A 1 93 ? 7.850 0.100 3.646 1.00 89.19 93 ARG A O 1
ATOM 782 N N . GLU A 1 94 ? 8.565 1.848 2.418 1.00 92.44 94 GLU A N 1
ATOM 783 C CA . GLU A 1 94 ? 8.465 2.845 3.491 1.00 92.44 94 GLU A CA 1
ATOM 784 C C . GLU A 1 94 ? 7.011 3.012 3.943 1.00 92.44 94 GLU A C 1
ATOM 786 O O . GLU A 1 94 ? 6.684 2.708 5.089 1.00 92.44 94 GLU A O 1
ATOM 791 N N . ILE A 1 95 ? 6.114 3.348 3.011 1.00 89.44 95 ILE A N 1
ATOM 792 C CA . ILE A 1 95 ? 4.693 3.582 3.313 1.00 89.44 95 ILE A CA 1
ATOM 793 C C . ILE A 1 95 ? 4.048 2.315 3.896 1.00 89.44 95 ILE A C 1
ATOM 795 O O . ILE A 1 95 ? 3.248 2.381 4.827 1.00 89.44 95 ILE A O 1
ATOM 799 N N . TYR A 1 96 ? 4.412 1.135 3.389 1.00 89.12 96 TYR A N 1
ATOM 800 C CA . TYR A 1 96 ? 3.897 -0.132 3.902 1.00 89.12 96 TYR A CA 1
ATOM 801 C C . TYR A 1 96 ? 4.374 -0.437 5.330 1.00 89.12 96 TYR A C 1
ATOM 803 O O . TYR A 1 96 ? 3.625 -0.982 6.145 1.00 89.12 96 TYR A O 1
ATOM 811 N N . THR A 1 97 ? 5.612 -0.068 5.660 1.00 91.56 97 THR A N 1
ATOM 812 C CA . THR A 1 97 ? 6.157 -0.215 7.017 1.00 91.56 97 THR A CA 1
ATOM 813 C C . THR A 1 97 ? 5.446 0.716 7.999 1.00 91.56 97 THR A C 1
ATOM 815 O O . THR A 1 97 ? 5.120 0.301 9.119 1.00 91.56 97 THR A O 1
ATOM 818 N N . ASP A 1 98 ? 5.135 1.935 7.563 1.00 91.50 98 ASP A N 1
ATOM 819 C CA . ASP A 1 98 ? 4.371 2.902 8.349 1.00 91.50 98 ASP A CA 1
ATOM 820 C C . ASP A 1 98 ? 2.936 2.425 8.581 1.00 91.50 98 ASP A C 1
ATOM 822 O O . ASP A 1 98 ? 2.476 2.403 9.725 1.00 91.50 98 ASP A O 1
ATOM 826 N N . LEU A 1 99 ? 2.265 1.930 7.534 1.00 90.50 99 LEU A N 1
ATOM 827 C CA . LEU A 1 99 ? 0.933 1.326 7.625 1.00 90.50 99 LEU A CA 1
ATOM 828 C C . LEU A 1 99 ? 0.903 0.195 8.660 1.00 90.50 99 LEU A C 1
ATOM 830 O O . LEU A 1 99 ? 0.031 0.163 9.528 1.00 90.50 99 LEU A O 1
ATOM 834 N N . LYS A 1 100 ? 1.872 -0.724 8.602 1.00 90.31 100 LYS A N 1
ATOM 835 C CA . LYS A 1 100 ? 1.989 -1.835 9.558 1.00 90.31 100 LYS A CA 1
ATOM 836 C C . LYS A 1 100 ? 2.150 -1.351 10.989 1.00 90.31 100 LYS A C 1
ATOM 838 O O . LYS A 1 100 ? 1.537 -1.898 11.905 1.00 90.31 100 LYS A O 1
ATOM 843 N N . SER A 1 101 ? 2.997 -0.349 11.186 1.00 92.00 101 SER A N 1
ATOM 844 C CA . SER A 1 101 ? 3.255 0.216 12.508 1.00 92.00 101 SER A CA 1
ATOM 845 C C . SER A 1 101 ? 2.013 0.916 13.059 1.00 92.00 101 SER A C 1
ATOM 847 O O . SER A 1 101 ? 1.677 0.726 14.227 1.00 92.00 101 SER A O 1
ATOM 849 N N . ALA A 1 102 ? 1.297 1.663 12.216 1.00 89.00 102 ALA A N 1
ATOM 850 C CA . ALA A 1 102 ? 0.039 2.311 12.567 1.00 89.00 102 ALA A CA 1
ATOM 851 C C . ALA A 1 102 ? -1.054 1.288 12.912 1.00 89.00 102 ALA A C 1
ATOM 853 O O . ALA A 1 102 ? -1.691 1.409 13.956 1.00 89.00 102 ALA A O 1
ATOM 854 N N . PHE A 1 103 ? -1.217 0.241 12.097 1.00 87.81 103 PHE A N 1
ATOM 855 C CA . PHE A 1 103 ? -2.217 -0.799 12.336 1.00 87.81 103 PHE A CA 1
ATOM 856 C C . PHE A 1 103 ? -1.958 -1.557 13.643 1.00 87.81 103 PHE A C 1
ATOM 858 O O . PHE A 1 103 ? -2.871 -1.744 14.437 1.00 87.81 103 PHE A O 1
ATOM 865 N N . ARG A 1 104 ? -0.700 -1.918 13.934 1.00 88.06 104 ARG A N 1
ATOM 866 C CA . ARG A 1 104 ? -0.340 -2.587 15.198 1.00 88.06 104 ARG A CA 1
ATOM 867 C C . ARG A 1 104 ? -0.607 -1.728 16.432 1.00 88.06 104 ARG A C 1
ATOM 869 O O . ARG A 1 104 ? -0.988 -2.264 17.468 1.00 88.06 104 ARG A O 1
ATOM 876 N N . ARG A 1 105 ? -0.385 -0.412 16.341 1.00 87.75 105 ARG A N 1
ATOM 877 C CA . ARG A 1 105 ? -0.723 0.527 17.424 1.00 87.75 105 ARG A CA 1
ATOM 878 C C . ARG A 1 105 ? -2.231 0.574 17.636 1.00 87.75 105 ARG A C 1
ATOM 880 O O . ARG A 1 105 ? -2.675 0.379 18.759 1.00 87.75 105 ARG A O 1
ATOM 887 N N . PHE A 1 106 ? -2.992 0.696 16.552 1.00 85.62 106 PHE A N 1
ATOM 888 C CA . PHE A 1 106 ? -4.450 0.663 16.595 1.00 85.62 106 PHE A CA 1
ATOM 889 C C . PHE A 1 106 ? -4.995 -0.646 17.195 1.00 85.62 106 PHE A C 1
ATOM 891 O O . PHE A 1 106 ? -5.874 -0.608 18.055 1.00 85.62 106 PHE A O 1
ATOM 898 N N . GLU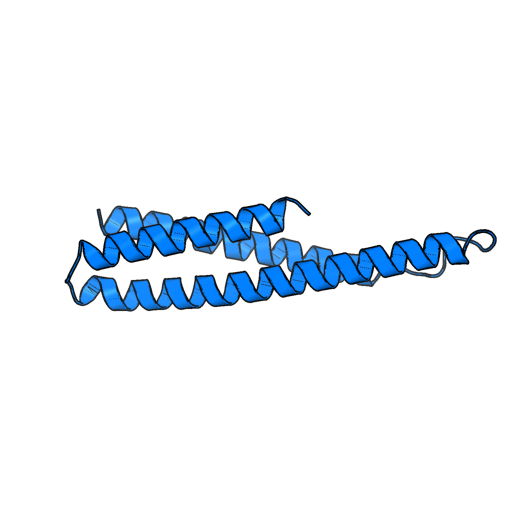 A 1 107 ? -4.448 -1.806 16.808 1.00 82.75 107 GLU A N 1
ATOM 899 C CA . GLU A 1 107 ? -4.810 -3.094 17.415 1.00 82.75 107 GLU A CA 1
ATOM 900 C C . GLU A 1 107 ? -4.511 -3.121 18.921 1.00 82.75 107 GLU A C 1
ATOM 902 O O . GLU A 1 107 ? -5.304 -3.668 19.681 1.00 82.75 107 GLU A O 1
ATOM 907 N N . ALA A 1 108 ? -3.392 -2.539 19.364 1.00 85.12 108 ALA A N 1
ATOM 908 C CA . ALA A 1 108 ? -3.021 -2.492 20.778 1.00 85.12 108 ALA A CA 1
ATOM 909 C C . ALA A 1 108 ? -3.916 -1.552 21.602 1.00 85.12 108 ALA A C 1
ATOM 911 O O . ALA A 1 108 ? -4.216 -1.867 22.747 1.00 85.12 108 ALA A O 1
ATOM 912 N N . GLU A 1 109 ? -4.350 -0.431 21.026 1.00 80.19 109 GLU A N 1
ATOM 913 C CA . GLU A 1 109 ? -5.261 0.528 21.668 1.00 80.19 109 GLU A CA 1
ATOM 914 C C . GLU A 1 109 ? -6.709 0.021 21.731 1.00 80.19 109 GLU A C 1
ATOM 916 O O . GLU A 1 109 ? -7.468 0.417 22.612 1.00 80.19 109 GLU A O 1
ATOM 921 N N . THR A 1 110 ? -7.093 -0.856 20.799 1.00 70.44 110 THR A N 1
ATOM 922 C CA . THR A 1 110 ? -8.456 -1.411 20.698 1.00 70.44 110 THR A CA 1
ATOM 923 C C . THR A 1 110 ? -8.619 -2.729 21.475 1.00 70.44 110 THR A C 1
ATOM 925 O O . THR A 1 110 ? -9.734 -3.240 21.589 1.00 70.44 110 THR A O 1
ATOM 928 N N . LYS A 1 111 ? -7.527 -3.298 21.999 1.00 59.22 111 LYS A N 1
ATOM 929 C CA . LYS A 1 111 ? -7.514 -4.567 22.743 1.00 59.22 111 LYS A CA 1
ATOM 930 C C . LYS A 1 111 ? -7.949 -4.399 24.196 1.00 59.22 111 LYS A C 1
ATOM 932 O O . LYS A 1 111 ? -8.699 -5.291 24.659 1.00 59.22 111 LYS A O 1
#

Secondary structure (DSSP, 8-state):
-HHHHHHHHHHHHHHHHHHHHHHH---HHHHHHHHHHHHHHHHHHHHHHHHHHHHHHHHHHHHHHHHHTTTS-TTSS--HHHHHHHHHHHHHHHHHHHHHHHHHHHHHHH-

Radius of gyration: 19.57 Å; chains: 1; bounding box: 47×19×55 Å